Protein AF-A0A961F9Z6-F1 (afdb_monomer_lite)

Structure (mmCIF, N/CA/C/O backbone):
data_AF-A0A961F9Z6-F1
#
_entry.id   AF-A0A961F9Z6-F1
#
loop_
_atom_site.group_PDB
_atom_site.id
_atom_site.type_symbol
_atom_site.label_atom_id
_atom_site.label_alt_id
_atom_site.label_comp_id
_atom_site.label_asym_id
_atom_site.label_entity_id
_atom_site.label_seq_id
_atom_site.pdbx_PDB_ins_code
_atom_site.Cartn_x
_atom_site.Cartn_y
_atom_site.Cartn_z
_atom_site.occupancy
_atom_site.B_iso_or_equiv
_atom_site.auth_seq_id
_atom_site.auth_comp_id
_atom_site.auth_asym_id
_atom_site.auth_atom_id
_atom_site.pdbx_PDB_model_num
ATOM 1 N N . MET A 1 1 ? 1.610 10.777 -19.997 1.00 59.59 1 MET A N 1
ATOM 2 C CA . MET A 1 1 ? 1.416 10.356 -18.591 1.00 59.59 1 MET A CA 1
ATOM 3 C C . MET A 1 1 ? 1.087 8.872 -18.602 1.00 59.59 1 MET A C 1
ATOM 5 O O . MET A 1 1 ? 0.181 8.496 -19.334 1.00 59.59 1 MET A O 1
ATOM 9 N N . SER A 1 2 ? 1.843 8.020 -17.908 1.00 81.31 2 SER A N 1
ATOM 10 C CA . SER A 1 2 ? 1.609 6.569 -17.908 1.00 81.31 2 SER A CA 1
ATOM 11 C C . SER A 1 2 ? 0.500 6.202 -16.908 1.00 81.31 2 SER A C 1
ATOM 13 O O . SER A 1 2 ? 0.473 6.714 -15.788 1.00 81.31 2 SER A O 1
ATOM 15 N N . LEU A 1 3 ? -0.427 5.319 -17.305 1.00 87.31 3 LEU A N 1
ATOM 16 C CA . LE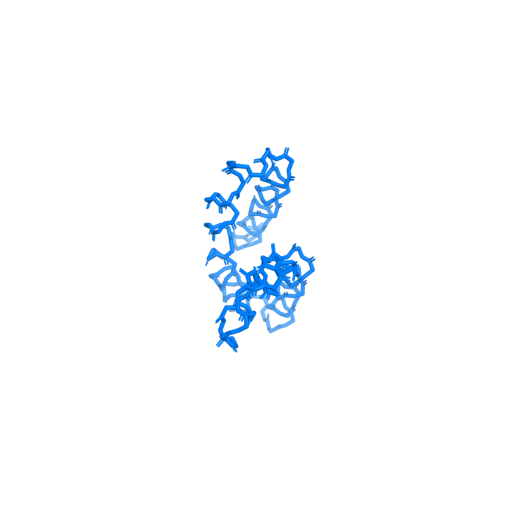U A 1 3 ? -1.550 4.872 -16.460 1.00 87.31 3 LEU A CA 1
ATOM 17 C C . LEU A 1 3 ? -1.120 4.389 -15.056 1.00 87.31 3 LEU A C 1
ATOM 19 O O . LEU A 1 3 ? -1.766 4.784 -14.085 1.00 87.31 3 LEU A O 1
ATOM 23 N N . PRO A 1 4 ? -0.021 3.621 -14.892 1.00 84.81 4 PRO A N 1
ATOM 24 C CA . PRO A 1 4 ? 0.434 3.179 -13.572 1.00 84.81 4 PRO A CA 1
ATOM 25 C C . PRO A 1 4 ? 0.823 4.333 -12.645 1.00 84.81 4 PRO A C 1
ATOM 27 O O . PRO A 1 4 ? 0.543 4.290 -11.451 1.00 84.81 4 PRO A O 1
ATOM 30 N N . VAL A 1 5 ? 1.439 5.386 -13.191 1.00 84.62 5 VAL A N 1
ATOM 31 C CA . VAL A 1 5 ? 1.849 6.562 -12.413 1.00 84.62 5 VAL A CA 1
ATOM 32 C C . VAL A 1 5 ? 0.625 7.354 -11.964 1.00 84.62 5 VAL A C 1
ATOM 34 O O . VAL A 1 5 ? 0.561 7.766 -10.809 1.00 84.62 5 VAL A O 1
ATOM 37 N N . LEU A 1 6 ? -0.380 7.507 -12.833 1.00 90.62 6 LEU A N 1
ATOM 38 C CA . LEU A 1 6 ? -1.643 8.146 -12.457 1.00 90.62 6 LEU A CA 1
ATOM 39 C C . LEU A 1 6 ? -2.341 7.384 -11.321 1.00 90.62 6 LEU A C 1
ATOM 41 O O . LEU A 1 6 ? -2.765 8.000 -10.344 1.00 90.62 6 LEU A O 1
ATOM 45 N N . LEU A 1 7 ? -2.410 6.052 -11.418 1.00 89.06 7 LEU A N 1
ATOM 46 C CA . LEU A 1 7 ? -2.979 5.203 -10.369 1.00 89.06 7 LEU A CA 1
ATOM 47 C C . LEU A 1 7 ? -2.191 5.305 -9.057 1.00 89.06 7 LEU A C 1
ATOM 49 O O . LEU A 1 7 ? -2.801 5.390 -7.994 1.00 89.06 7 LEU A O 1
ATOM 53 N N . ALA A 1 8 ? -0.858 5.357 -9.117 1.00 86.50 8 ALA A N 1
ATOM 54 C CA . ALA A 1 8 ? -0.017 5.531 -7.934 1.00 86.50 8 ALA A CA 1
ATOM 55 C C . ALA A 1 8 ? -0.245 6.887 -7.247 1.00 86.50 8 ALA A C 1
ATOM 57 O O . ALA A 1 8 ? -0.345 6.943 -6.021 1.00 86.50 8 ALA A O 1
ATOM 58 N N . ILE A 1 9 ? -0.383 7.969 -8.020 1.00 89.31 9 ILE A N 1
ATOM 59 C CA . ILE A 1 9 ? -0.685 9.306 -7.485 1.00 89.31 9 ILE A CA 1
ATOM 60 C C . ILE A 1 9 ? -2.082 9.330 -6.858 1.00 89.31 9 ILE A C 1
ATOM 62 O O . ILE A 1 9 ? -2.233 9.770 -5.719 1.00 89.31 9 ILE A O 1
ATOM 66 N N . ALA A 1 10 ? -3.097 8.826 -7.566 1.00 91.31 10 ALA A N 1
ATOM 67 C CA . ALA A 1 10 ? -4.466 8.769 -7.059 1.00 91.31 10 ALA A CA 1
ATOM 68 C C . ALA A 1 10 ? -4.550 7.949 -5.763 1.00 91.31 10 ALA A C 1
ATOM 70 O O . ALA A 1 10 ? -5.183 8.371 -4.795 1.00 91.31 10 ALA A O 1
ATOM 71 N N . TRP A 1 11 ? -3.850 6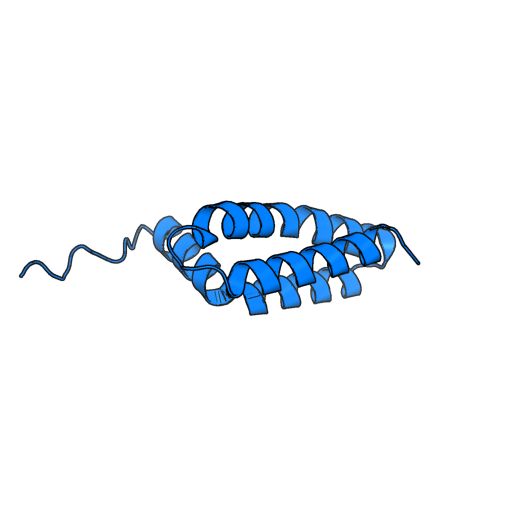.815 -5.717 1.00 91.00 11 TRP A N 1
ATOM 72 C CA . TRP A 1 11 ? -3.743 5.983 -4.526 1.00 91.00 11 TRP A CA 1
ATOM 73 C C . TRP A 1 11 ? -3.049 6.708 -3.367 1.00 91.00 11 TRP A C 1
ATOM 75 O O . TRP A 1 11 ? -3.544 6.657 -2.243 1.00 91.00 11 TRP A O 1
ATOM 85 N N . ALA A 1 12 ? -1.952 7.430 -3.619 1.00 87.62 12 ALA A N 1
ATOM 86 C CA . ALA A 1 12 ? -1.244 8.184 -2.583 1.00 87.62 12 ALA A CA 1
ATOM 87 C C . ALA A 1 12 ? -2.110 9.313 -1.994 1.00 87.62 12 ALA A C 1
ATOM 89 O O . ALA A 1 12 ? -2.135 9.514 -0.776 1.00 87.62 12 ALA A O 1
ATOM 90 N N . LEU A 1 13 ? -2.865 10.020 -2.840 1.00 90.88 13 LEU A N 1
ATOM 91 C CA . LEU A 1 13 ? -3.827 11.033 -2.399 1.00 90.88 13 LEU A CA 1
ATOM 92 C C . LEU A 1 13 ? -4.966 10.409 -1.589 1.00 90.88 13 LEU A C 1
ATOM 94 O O . LEU A 1 13 ? -5.267 10.889 -0.497 1.00 90.88 13 LEU A O 1
ATOM 98 N N . ALA A 1 14 ? -5.548 9.306 -2.066 1.00 89.19 14 ALA A N 1
ATOM 99 C CA . ALA A 1 14 ? -6.578 8.573 -1.336 1.00 89.19 14 ALA A CA 1
ATOM 100 C C . ALA A 1 14 ? -6.071 8.093 0.035 1.00 89.19 14 ALA A C 1
ATOM 102 O O . ALA A 1 14 ? -6.760 8.269 1.037 1.00 89.19 14 ALA A O 1
ATOM 103 N N . ALA A 1 15 ? -4.844 7.569 0.113 1.00 86.19 15 ALA A N 1
ATOM 104 C CA . ALA A 1 15 ? -4.215 7.178 1.374 1.00 86.19 15 ALA A CA 1
ATOM 105 C C . ALA A 1 15 ? -4.019 8.349 2.333 1.00 86.19 15 ALA A C 1
ATOM 107 O O . ALA A 1 15 ? -4.237 8.205 3.537 1.00 86.19 15 ALA A O 1
ATOM 108 N N . THR A 1 16 ? -3.675 9.516 1.800 1.00 87.69 16 THR A N 1
ATOM 109 C CA . THR A 1 16 ? -3.511 10.736 2.590 1.00 87.69 16 THR A CA 1
ATOM 110 C C . THR A 1 16 ? -4.859 11.229 3.124 1.00 87.69 16 THR A C 1
ATOM 112 O O . THR A 1 16 ? -4.965 11.544 4.305 1.00 87.69 16 THR A O 1
ATOM 115 N N . LEU A 1 17 ? -5.916 11.210 2.306 1.00 88.31 17 LEU A N 1
ATOM 116 C CA . LEU A 1 17 ? -7.281 11.545 2.735 1.00 88.31 17 LEU A CA 1
ATOM 117 C C . LEU A 1 17 ? -7.793 10.586 3.814 1.00 88.31 17 LEU A C 1
ATOM 119 O O . LEU A 1 17 ? -8.341 11.019 4.826 1.00 88.31 17 LEU A O 1
ATOM 123 N N . VAL A 1 18 ? -7.561 9.285 3.634 1.00 86.19 18 VAL A N 1
ATOM 124 C CA . VAL A 1 18 ? -7.922 8.255 4.617 1.00 86.19 18 VAL A CA 1
ATOM 125 C C . VAL A 1 18 ? -7.167 8.446 5.935 1.00 86.19 18 VAL A C 1
ATOM 127 O O . VAL A 1 18 ? -7.720 8.151 6.991 1.00 86.19 18 VAL A O 1
ATOM 130 N N . ALA A 1 19 ? -5.948 8.991 5.910 1.00 84.75 19 ALA A N 1
ATOM 131 C CA . ALA A 1 19 ? -5.187 9.293 7.120 1.00 84.75 19 ALA A CA 1
ATOM 132 C C . ALA A 1 19 ? -5.777 10.439 7.964 1.00 84.75 19 ALA A C 1
ATOM 134 O O . ALA A 1 19 ? -5.495 10.504 9.160 1.00 84.75 19 ALA A O 1
ATOM 135 N N . PHE A 1 20 ? -6.600 11.312 7.374 1.00 86.69 20 PHE A N 1
ATOM 136 C CA . PHE A 1 20 ? -7.329 12.363 8.094 1.00 86.69 20 PHE A CA 1
ATOM 137 C C . PHE A 1 20 ? -8.690 11.898 8.636 1.00 86.69 20 PHE A C 1
ATOM 139 O O . PHE A 1 20 ? -9.354 12.641 9.360 1.00 86.69 20 PHE A O 1
ATOM 146 N N . LEU A 1 21 ? -9.121 10.679 8.301 1.00 85.06 21 LEU A N 1
ATOM 147 C CA . LEU A 1 21 ? -10.404 10.131 8.728 1.00 85.06 21 LEU A CA 1
ATOM 148 C C . LEU A 1 21 ? -10.328 9.638 10.190 1.00 85.06 21 LEU A C 1
ATOM 150 O O . LEU A 1 21 ? -9.302 9.102 10.609 1.00 85.06 21 LEU A O 1
ATOM 154 N N . PRO A 1 22 ? -11.398 9.767 10.998 1.00 82.25 22 PRO A N 1
ATOM 155 C CA . PRO A 1 22 ? -11.408 9.251 12.365 1.00 82.25 22 PRO A CA 1
ATOM 156 C C . PRO A 1 22 ? -11.089 7.745 12.415 1.00 82.25 22 PRO A C 1
ATOM 158 O O . PRO A 1 22 ? -11.611 6.969 11.614 1.00 82.25 22 PRO A O 1
ATOM 161 N N . MET A 1 23 ? -10.282 7.305 13.396 1.00 78.00 23 MET A N 1
ATOM 162 C CA . MET A 1 23 ? -9.725 5.933 13.447 1.00 78.00 23 MET A CA 1
ATOM 163 C C . MET A 1 23 ? -10.759 4.812 13.282 1.00 78.00 23 MET A C 1
ATOM 165 O O . MET A 1 23 ? -10.433 3.750 12.766 1.00 78.00 23 MET A O 1
ATOM 169 N N . ARG A 1 24 ? -12.010 5.032 13.699 1.00 78.62 24 ARG A N 1
ATOM 170 C CA . ARG A 1 24 ? -13.093 4.042 13.585 1.00 78.62 24 ARG A CA 1
ATOM 171 C C . ARG A 1 24 ? -13.432 3.689 12.136 1.00 78.62 24 ARG A C 1
ATOM 173 O O . ARG A 1 24 ? -13.739 2.538 11.854 1.00 78.62 24 ARG A O 1
ATOM 180 N N . VAL A 1 25 ? -13.362 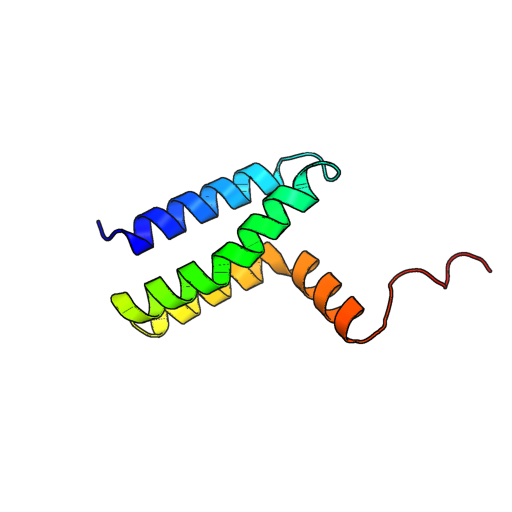4.663 11.232 1.00 82.94 25 VAL A N 1
ATOM 181 C CA . VAL A 1 25 ? -13.682 4.487 9.808 1.00 82.94 25 VAL A CA 1
ATOM 182 C C . VAL A 1 25 ? -12.438 4.345 8.943 1.00 82.94 25 VAL A C 1
ATOM 184 O O . VAL A 1 25 ? -12.565 3.914 7.811 1.00 82.94 25 VAL A O 1
ATOM 187 N N . GLN A 1 26 ? -11.245 4.658 9.456 1.00 83.06 26 GLN A N 1
ATOM 188 C CA . GLN A 1 26 ? -9.981 4.552 8.720 1.00 83.06 26 GLN A CA 1
ATOM 189 C C . GLN A 1 26 ? -9.531 3.099 8.482 1.00 83.06 26 GLN A C 1
ATOM 191 O O . GLN A 1 26 ? -8.799 2.832 7.530 1.00 83.06 26 GLN A O 1
ATOM 196 N N . ILE A 1 27 ? -9.965 2.151 9.321 1.00 78.50 27 ILE A N 1
ATOM 197 C CA . ILE A 1 27 ? -9.475 0.762 9.289 1.00 78.50 27 ILE A CA 1
ATOM 198 C C . ILE A 1 27 ? -9.822 0.073 7.964 1.00 78.50 27 ILE A C 1
ATOM 200 O O . ILE A 1 27 ? -8.931 -0.462 7.309 1.00 78.50 27 ILE A O 1
ATOM 204 N N . LEU A 1 28 ? -11.092 0.115 7.550 1.00 84.12 28 LEU A N 1
ATOM 205 C CA . LEU A 1 28 ? -11.552 -0.514 6.308 1.00 84.12 28 LEU A CA 1
ATOM 206 C C . LEU A 1 28 ? -10.893 0.084 5.044 1.00 84.12 28 LEU A C 1
ATOM 208 O O . LEU A 1 28 ? -10.249 -0.661 4.304 1.00 84.12 28 LEU A O 1
ATOM 212 N N . PRO A 1 29 ? -10.998 1.405 4.780 1.00 85.50 29 PRO A N 1
ATOM 213 C CA . PRO A 1 29 ? -10.420 2.019 3.591 1.00 85.50 29 PRO A CA 1
ATOM 214 C C . PRO A 1 29 ? -8.887 1.991 3.625 1.00 85.50 29 PRO A C 1
ATOM 216 O O . PRO A 1 29 ? -8.259 1.789 2.590 1.00 85.50 29 PRO A O 1
ATOM 219 N N . GLY A 1 30 ? -8.269 2.114 4.803 1.00 84.56 30 GLY A N 1
ATOM 220 C CA . GLY A 1 30 ? -6.821 1.991 4.962 1.00 84.56 30 GLY A CA 1
ATOM 221 C C . GLY A 1 30 ? -6.312 0.582 4.6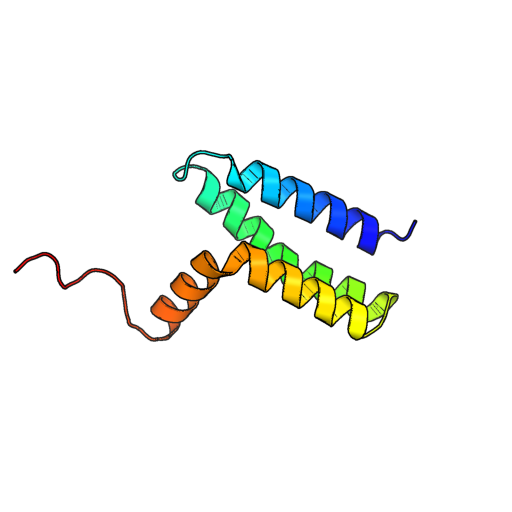50 1.00 84.56 30 GLY A C 1
ATOM 222 O O . GLY A 1 30 ? -5.277 0.441 3.999 1.00 84.56 30 GLY A O 1
ATOM 223 N N . ALA A 1 31 ? -7.046 -0.460 5.052 1.00 84.06 31 ALA A N 1
ATOM 224 C CA . ALA A 1 31 ? -6.717 -1.844 4.714 1.00 84.06 31 ALA A CA 1
ATOM 225 C C . ALA A 1 31 ? -6.875 -2.122 3.211 1.00 84.06 31 ALA A C 1
ATOM 227 O O . ALA A 1 31 ? -5.992 -2.730 2.610 1.00 84.06 31 ALA A O 1
ATOM 228 N N . LEU A 1 32 ? -7.946 -1.625 2.585 1.00 87.44 32 LEU A N 1
ATOM 229 C CA . LEU A 1 32 ? -8.146 -1.706 1.132 1.00 87.44 32 LEU A CA 1
ATOM 230 C C . LEU A 1 32 ? -6.987 -1.063 0.361 1.00 87.44 32 LEU A C 1
ATOM 232 O O . LEU A 1 32 ? -6.448 -1.662 -0.570 1.00 87.44 32 LEU A O 1
ATOM 236 N N . LEU A 1 33 ? -6.549 0.122 0.789 1.00 87.19 33 LEU A N 1
ATOM 237 C CA . LEU A 1 33 ? -5.394 0.794 0.196 1.00 87.19 33 LEU A CA 1
ATOM 238 C C . LEU A 1 33 ? -4.099 0.001 0.393 1.00 87.19 33 LEU A C 1
ATOM 240 O O . LEU A 1 33 ? -3.294 -0.077 -0.534 1.00 87.19 33 LEU A O 1
ATOM 244 N N . LEU A 1 34 ? -3.907 -0.627 1.554 1.00 86.75 34 LEU A N 1
ATOM 245 C CA . LEU A 1 34 ? -2.744 -1.477 1.806 1.00 86.75 34 LEU A CA 1
ATOM 246 C C . LEU A 1 34 ? -2.717 -2.704 0.879 1.00 86.75 34 LEU A C 1
ATOM 248 O O . LEU A 1 34 ? -1.650 -3.078 0.402 1.00 86.75 34 LEU A O 1
ATOM 252 N N . VAL A 1 35 ? -3.872 -3.303 0.580 1.00 87.44 35 VAL A N 1
ATOM 253 C CA . VAL A 1 35 ? -3.977 -4.428 -0.368 1.00 87.44 35 VAL A CA 1
ATOM 254 C C . VAL A 1 35 ? -3.757 -3.976 -1.816 1.00 87.44 35 VAL A C 1
ATOM 256 O O . VAL A 1 35 ? -3.194 -4.723 -2.615 1.00 87.44 35 VAL A O 1
ATOM 259 N N . ALA A 1 36 ? -4.134 -2.742 -2.161 1.00 88.56 36 ALA A N 1
ATOM 260 C CA . ALA A 1 36 ? -3.882 -2.177 -3.488 1.00 88.56 36 ALA A CA 1
ATOM 261 C C . ALA A 1 36 ? -2.390 -1.877 -3.749 1.00 88.56 36 ALA A C 1
ATOM 263 O O . ALA A 1 36 ? -1.948 -1.883 -4.900 1.00 88.56 36 ALA A O 1
ATOM 264 N N . ALA A 1 37 ? -1.593 -1.653 -2.700 1.00 87.88 37 ALA A N 1
ATOM 265 C CA . ALA A 1 37 ? -0.170 -1.335 -2.816 1.00 87.88 37 ALA A CA 1
ATOM 266 C C . ALA A 1 37 ? 0.669 -2.383 -3.589 1.00 87.88 37 ALA A C 1
ATOM 268 O O . ALA A 1 37 ? 1.385 -1.977 -4.506 1.00 87.88 37 ALA A O 1
ATOM 269 N N . PRO A 1 38 ? 0.595 -3.703 -3.304 1.00 88.56 38 PRO A N 1
ATOM 270 C CA . PRO A 1 38 ? 1.308 -4.727 -4.072 1.00 88.56 38 PRO A CA 1
ATOM 271 C C . PRO A 1 38 ? 1.042 -4.665 -5.581 1.00 88.56 38 PRO A C 1
ATOM 273 O O . PRO A 1 38 ? 1.968 -4.816 -6.377 1.00 88.56 38 PRO A O 1
ATOM 276 N N . VAL A 1 39 ? -0.209 -4.403 -5.974 1.00 91.06 39 VAL A N 1
ATOM 277 C CA . VAL A 1 39 ? -0.612 -4.305 -7.385 1.00 91.06 39 VAL A CA 1
ATOM 278 C C . VAL A 1 39 ? 0.080 -3.118 -8.054 1.00 91.06 39 VAL A C 1
ATOM 280 O O . VAL A 1 39 ? 0.651 -3.260 -9.135 1.00 91.06 39 VAL A O 1
ATOM 283 N N . LEU A 1 40 ? 0.099 -1.959 -7.389 1.00 87.44 40 LEU A N 1
ATOM 284 C CA . LEU A 1 40 ? 0.772 -0.761 -7.897 1.00 87.44 40 LEU A CA 1
ATOM 285 C C . LEU A 1 40 ? 2.289 -0.941 -7.979 1.00 87.44 40 LEU A C 1
ATOM 287 O O . LEU A 1 40 ? 2.887 -0.544 -8.975 1.00 87.44 40 LEU A O 1
ATOM 291 N N . ILE A 1 41 ? 2.907 -1.574 -6.978 1.00 89.62 41 ILE A N 1
ATOM 292 C CA . ILE A 1 41 ? 4.346 -1.875 -6.986 1.00 89.62 41 ILE A CA 1
ATOM 293 C C . ILE A 1 41 ? 4.697 -2.780 -8.175 1.00 89.62 41 ILE A C 1
ATOM 295 O O . ILE A 1 41 ? 5.658 -2.492 -8.888 1.00 89.62 41 ILE A O 1
ATOM 299 N N . GLY A 1 42 ? 3.908 -3.831 -8.424 1.00 89.19 42 GLY A N 1
ATOM 300 C CA . GLY A 1 42 ? 4.106 -4.731 -9.563 1.00 89.19 42 GLY A CA 1
ATOM 301 C C . GLY A 1 42 ? 3.963 -4.016 -10.909 1.00 89.19 42 GLY A C 1
ATOM 302 O O . GLY A 1 42 ? 4.830 -4.149 -11.772 1.00 89.19 42 GLY A O 1
ATOM 303 N N . LEU A 1 43 ? 2.923 -3.190 -11.063 1.00 88.81 43 LEU A N 1
ATOM 304 C CA . LEU A 1 43 ? 2.698 -2.402 -12.279 1.00 88.81 43 LEU A CA 1
ATOM 305 C C . LEU A 1 43 ? 3.813 -1.377 -12.530 1.00 88.81 43 LEU A C 1
ATOM 307 O O . LEU A 1 43 ? 4.265 -1.228 -13.667 1.00 88.81 43 LEU A O 1
ATOM 311 N N . LEU A 1 44 ? 4.281 -0.678 -11.490 1.00 88.50 44 LEU A N 1
ATOM 312 C CA . LEU A 1 44 ? 5.393 0.269 -11.614 1.00 88.50 44 LEU A CA 1
ATOM 313 C C . LEU A 1 44 ? 6.705 -0.449 -11.928 1.00 88.50 44 LEU A C 1
ATOM 315 O O . LEU A 1 44 ? 7.435 0.006 -12.807 1.00 88.50 44 LEU A O 1
ATOM 319 N N . GLY A 1 45 ? 6.976 -1.569 -11.257 1.00 88.56 45 GLY A N 1
ATOM 320 C CA . GLY A 1 45 ? 8.159 -2.392 -11.493 1.00 88.56 45 GLY A CA 1
ATOM 321 C C . GLY A 1 45 ? 8.221 -2.938 -12.919 1.00 88.56 45 GLY A C 1
ATOM 322 O O . GLY A 1 45 ? 9.279 -2.898 -13.544 1.00 88.56 45 GLY A O 1
ATOM 323 N N . TRP A 1 46 ? 7.080 -3.380 -13.455 1.00 89.06 46 TRP A N 1
ATOM 324 C CA . TRP A 1 46 ? 6.978 -3.891 -14.821 1.00 89.06 46 TRP A CA 1
ATOM 325 C C . TRP A 1 46 ? 7.171 -2.794 -15.875 1.00 89.06 46 TRP A C 1
ATOM 327 O O . TRP A 1 46 ? 7.916 -2.981 -16.831 1.00 89.06 46 TRP A O 1
ATOM 337 N N . HIS A 1 47 ? 6.528 -1.633 -15.703 1.00 87.31 47 HIS A N 1
ATOM 338 C CA . HIS A 1 47 ? 6.546 -0.573 -16.721 1.00 87.31 47 HIS A CA 1
ATOM 339 C C . HIS A 1 47 ? 7.747 0.376 -16.647 1.00 87.31 47 HIS A C 1
ATOM 341 O O . HIS A 1 47 ? 8.158 0.901 -17.677 1.00 87.31 47 HIS A O 1
ATOM 347 N N . HIS A 1 48 ? 8.271 0.653 -15.453 1.00 86.94 48 HIS A N 1
ATOM 348 C CA . HIS A 1 48 ? 9.309 1.673 -15.229 1.00 86.94 48 HIS A CA 1
ATOM 349 C C . HIS A 1 48 ? 10.590 1.076 -14.621 1.00 86.94 48 HIS A C 1
ATOM 351 O O . HIS A 1 48 ? 11.518 1.808 -14.278 1.00 86.94 48 HIS A O 1
ATOM 357 N N . GLY A 1 49 ? 10.654 -0.253 -14.503 1.00 88.69 49 GLY A N 1
ATOM 358 C CA . GLY A 1 49 ? 11.808 -0.985 -14.003 1.00 88.69 49 GLY A CA 1
ATOM 359 C C . GLY A 1 49 ? 11.857 -1.111 -12.481 1.00 88.69 49 GLY A C 1
ATOM 360 O O . GLY A 1 49 ? 11.072 -0.532 -11.726 1.00 88.69 49 GLY A O 1
ATOM 361 N N . TRP A 1 50 ? 12.833 -1.887 -12.014 1.00 89.56 50 TRP A N 1
ATOM 362 C CA . TRP A 1 50 ? 12.949 -2.283 -10.611 1.00 89.56 50 TRP A CA 1
ATOM 363 C C . TRP A 1 50 ? 13.152 -1.101 -9.647 1.00 89.56 50 TRP A C 1
ATOM 365 O O . TRP A 1 50 ? 12.641 -1.156 -8.529 1.00 89.56 50 TRP A O 1
ATOM 375 N N . LEU A 1 51 ? 13.807 -0.007 -10.071 1.00 90.12 51 LEU A N 1
ATOM 376 C CA . LEU A 1 51 ? 13.951 1.203 -9.245 1.00 90.12 51 LEU A CA 1
ATOM 377 C C . LEU A 1 51 ? 12.596 1.837 -8.906 1.00 90.12 51 LEU A C 1
ATOM 379 O O . LEU A 1 51 ? 12.390 2.268 -7.773 1.00 90.12 51 LEU A O 1
ATOM 383 N N . ALA A 1 52 ? 11.660 1.871 -9.859 1.00 87.56 52 ALA A N 1
ATOM 384 C CA . ALA A 1 52 ? 10.322 2.408 -9.624 1.00 87.56 52 ALA A CA 1
ATOM 385 C C . ALA A 1 52 ? 9.531 1.528 -8.645 1.00 87.56 52 ALA A C 1
ATOM 387 O O . ALA A 1 52 ? 8.856 2.044 -7.754 1.00 87.56 52 ALA A O 1
ATOM 388 N N . GLY A 1 53 ? 9.675 0.204 -8.760 1.00 87.75 53 GLY A N 1
ATOM 389 C CA . GLY A 1 53 ? 9.136 -0.742 -7.782 1.00 87.75 53 GLY A CA 1
ATOM 390 C C . GLY A 1 53 ? 9.722 -0.529 -6.382 1.00 87.75 53 GLY A C 1
ATOM 391 O O . GLY A 1 53 ? 8.979 -0.503 -5.402 1.00 87.75 53 GLY A O 1
ATOM 392 N N . LEU A 1 54 ? 11.036 -0.294 -6.281 1.00 90.31 54 LEU A N 1
ATOM 393 C CA . LEU A 1 54 ? 11.716 -0.025 -5.010 1.00 90.31 54 LEU A CA 1
ATOM 394 C C . LEU A 1 54 ? 11.237 1.288 -4.369 1.00 90.31 54 LEU A C 1
ATOM 396 O O . LEU A 1 54 ? 10.979 1.336 -3.167 1.00 90.31 54 LEU A O 1
ATOM 400 N N . ALA A 1 55 ? 11.070 2.343 -5.170 1.00 89.56 55 ALA A N 1
ATOM 401 C CA . ALA A 1 55 ? 10.536 3.622 -4.711 1.00 89.56 55 ALA A CA 1
ATOM 402 C C . ALA A 1 55 ? 9.083 3.492 -4.222 1.00 89.56 55 ALA A C 1
ATOM 404 O O . ALA A 1 55 ? 8.735 4.017 -3.161 1.00 89.56 55 ALA A O 1
ATOM 405 N N . ALA A 1 56 ? 8.245 2.743 -4.946 1.00 87.81 56 ALA A N 1
ATOM 406 C CA . ALA A 1 56 ? 6.871 2.458 -4.539 1.00 87.81 56 ALA A CA 1
ATOM 407 C C . ALA A 1 56 ? 6.820 1.653 -3.230 1.00 87.81 56 ALA A C 1
ATOM 409 O O . ALA A 1 56 ? 6.050 1.982 -2.325 1.00 87.81 56 ALA A O 1
ATOM 410 N N . LEU A 1 57 ? 7.693 0.653 -3.084 1.00 89.25 57 LEU A N 1
ATOM 411 C CA . LEU A 1 57 ? 7.844 -0.107 -1.844 1.00 89.25 57 LEU A CA 1
ATOM 412 C C . LEU A 1 57 ? 8.234 0.813 -0.676 1.00 89.25 57 LEU A C 1
ATOM 414 O O . LEU A 1 57 ? 7.616 0.758 0.387 1.00 89.25 57 LEU A O 1
ATOM 418 N N . ALA A 1 58 ? 9.217 1.694 -0.876 1.00 89.62 58 ALA A N 1
ATOM 419 C CA . ALA A 1 58 ? 9.649 2.652 0.138 1.00 89.62 58 ALA A CA 1
ATOM 420 C C . ALA A 1 58 ? 8.513 3.602 0.559 1.00 89.62 58 ALA A C 1
ATOM 422 O O . ALA A 1 58 ? 8.347 3.867 1.753 1.00 89.62 58 ALA A O 1
ATOM 423 N N . ALA A 1 59 ? 7.687 4.063 -0.387 1.00 87.31 59 ALA A N 1
ATOM 424 C CA . ALA A 1 59 ? 6.518 4.893 -0.094 1.00 87.31 59 ALA A CA 1
ATOM 425 C C . ALA A 1 59 ? 5.498 4.155 0.792 1.00 87.31 59 ALA A C 1
ATOM 427 O O . ALA A 1 59 ? 5.060 4.687 1.817 1.00 87.31 59 ALA A O 1
ATOM 428 N N . VAL A 1 60 ? 5.181 2.902 0.452 1.00 87.12 60 VAL A N 1
ATOM 429 C CA . VAL A 1 60 ? 4.253 2.058 1.221 1.00 87.12 60 VAL A CA 1
ATOM 430 C C . VAL A 1 60 ? 4.798 1.783 2.621 1.00 87.12 60 VAL A C 1
ATOM 432 O O . VAL A 1 60 ? 4.083 1.977 3.603 1.00 87.12 60 VAL A O 1
ATOM 435 N N . LEU A 1 61 ? 6.071 1.402 2.748 1.00 86.31 61 LEU A N 1
ATOM 436 C CA . LEU A 1 61 ? 6.712 1.170 4.047 1.00 86.31 61 LEU A CA 1
ATOM 437 C C . LEU A 1 61 ? 6.737 2.441 4.910 1.00 86.31 61 LEU A C 1
ATOM 439 O O . LEU A 1 61 ? 6.498 2.375 6.118 1.00 86.31 61 LEU A O 1
ATOM 443 N N . SER A 1 62 ? 6.979 3.605 4.301 1.00 84.81 62 SER A N 1
ATOM 444 C CA . SER A 1 62 ? 6.981 4.895 4.997 1.00 84.81 62 SER A CA 1
ATOM 445 C C . SER A 1 62 ? 5.589 5.280 5.507 1.00 84.81 62 SER A C 1
ATOM 447 O O . SER A 1 62 ? 5.458 5.716 6.651 1.00 84.81 62 SER A O 1
ATOM 449 N N . MET A 1 63 ? 4.532 5.072 4.717 1.00 80.06 63 MET A N 1
ATOM 450 C CA . MET A 1 63 ? 3.158 5.412 5.116 1.00 80.06 63 MET A CA 1
ATOM 451 C C . MET A 1 63 ? 2.535 4.377 6.068 1.00 80.06 63 MET A C 1
ATOM 453 O O . MET A 1 63 ? 1.907 4.743 7.062 1.00 80.06 63 MET A O 1
ATOM 457 N N . PHE A 1 64 ? 2.757 3.082 5.830 1.00 77.06 64 PHE A N 1
ATOM 458 C CA . PHE A 1 64 ? 2.090 1.979 6.537 1.00 77.06 64 PHE A CA 1
ATOM 459 C C . PHE A 1 64 ? 2.947 1.320 7.628 1.00 77.06 64 PHE A C 1
ATOM 461 O O . PHE A 1 64 ? 2.605 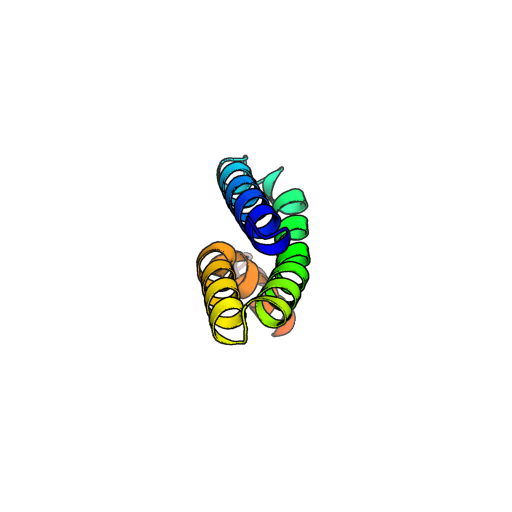0.253 8.137 1.00 77.06 64 PHE A O 1
ATOM 468 N N . ARG A 1 65 ? 4.022 1.975 8.077 1.00 80.31 65 ARG A N 1
ATOM 469 C CA . ARG A 1 65 ? 4.907 1.502 9.161 1.00 80.31 65 ARG A CA 1
ATOM 470 C C . ARG A 1 65 ? 4.187 1.028 10.434 1.00 80.31 65 ARG A C 1
ATOM 472 O O . ARG A 1 65 ? 4.582 0.016 11.005 1.00 80.31 65 ARG A O 1
ATOM 479 N N . LYS A 1 66 ? 3.135 1.720 10.892 1.00 77.62 66 LYS A N 1
ATOM 480 C CA . LYS A 1 66 ? 2.342 1.307 12.074 1.00 77.62 66 LYS A CA 1
ATOM 481 C C . LYS A 1 66 ? 1.409 0.112 11.770 1.00 77.62 66 LYS A C 1
ATOM 483 O O . LYS A 1 66 ? 1.501 -0.877 12.496 1.00 77.62 66 LYS A O 1
ATOM 488 N N . PRO A 1 67 ? 0.579 0.143 10.706 1.00 73.25 67 PRO A N 1
ATOM 489 C CA . PRO A 1 67 ? -0.224 -1.007 10.274 1.00 73.25 67 PRO A CA 1
ATOM 490 C C . PRO A 1 67 ? 0.586 -2.287 10.039 1.00 73.25 67 PRO A C 1
ATOM 492 O O . PRO A 1 67 ? 0.198 -3.355 10.501 1.00 73.25 67 PRO A O 1
ATOM 495 N N . LEU A 1 68 ? 1.739 -2.184 9.374 1.00 77.19 68 LEU A N 1
ATOM 496 C CA . LEU A 1 68 ? 2.603 -3.331 9.091 1.00 77.19 68 LEU A CA 1
ATOM 497 C C . LEU A 1 68 ? 3.201 -3.922 10.364 1.00 77.19 68 LEU A C 1
ATOM 499 O O . LEU A 1 68 ? 3.265 -5.138 10.494 1.00 77.19 68 LEU A O 1
ATOM 503 N N . ARG A 1 69 ? 3.585 -3.081 11.333 1.00 78.88 69 ARG A N 1
ATOM 504 C CA . ARG A 1 69 ? 4.014 -3.558 12.655 1.00 78.88 69 ARG A CA 1
ATOM 505 C C . ARG A 1 69 ? 2.901 -4.309 13.372 1.00 78.88 69 ARG A C 1
ATOM 507 O O . ARG A 1 69 ? 3.188 -5.340 13.965 1.00 78.88 69 ARG A O 1
ATOM 514 N N . HIS A 1 70 ? 1.660 -3.835 13.285 1.00 73.56 70 HIS A N 1
ATOM 515 C CA . HIS A 1 70 ? 0.519 -4.555 13.844 1.00 73.56 70 HIS A CA 1
ATOM 516 C C . HIS A 1 70 ? 0.330 -5.914 13.154 1.00 73.56 70 HIS A C 1
ATOM 518 O O . HIS A 1 70 ? 0.243 -6.934 13.831 1.00 73.56 70 HIS A O 1
ATOM 524 N N . LEU A 1 71 ? 0.357 -5.959 11.816 1.00 76.75 71 LEU A N 1
ATOM 525 C CA . LEU A 1 71 ? 0.265 -7.217 11.063 1.00 76.75 71 LEU A CA 1
ATOM 526 C C . LEU A 1 71 ? 1.406 -8.183 11.420 1.00 76.75 71 LEU A C 1
ATOM 528 O O . LEU A 1 71 ? 1.178 -9.375 11.589 1.00 76.75 71 LEU A O 1
ATOM 532 N N . TRP A 1 72 ? 2.620 -7.655 11.576 1.00 78.56 72 TRP A N 1
ATOM 533 C CA . TRP A 1 72 ? 3.817 -8.400 11.954 1.00 78.56 72 TRP A CA 1
ATOM 534 C C . TRP A 1 72 ? 3.748 -8.949 13.383 1.00 78.56 72 TRP A C 1
ATOM 536 O O . TRP A 1 72 ? 4.146 -10.084 13.626 1.00 78.56 72 TRP A O 1
ATOM 546 N N . GLN A 1 73 ? 3.220 -8.171 14.330 1.00 79.38 73 GLN A N 1
ATOM 547 C CA . GLN A 1 73 ? 2.969 -8.612 15.706 1.00 79.38 73 GLN A CA 1
ATOM 548 C C . GLN A 1 73 ? 1.922 -9.730 15.752 1.00 79.38 73 GLN A C 1
ATOM 550 O O . GLN A 1 73 ? 2.132 -10.736 16.428 1.00 79.38 73 GLN A O 1
ATOM 555 N N . VAL A 1 74 ? 0.847 -9.599 14.966 1.00 75.94 74 VAL A N 1
ATOM 556 C CA . VAL A 1 74 ? -0.163 -10.654 14.795 1.00 75.94 74 VAL A CA 1
ATOM 557 C C . VAL A 1 74 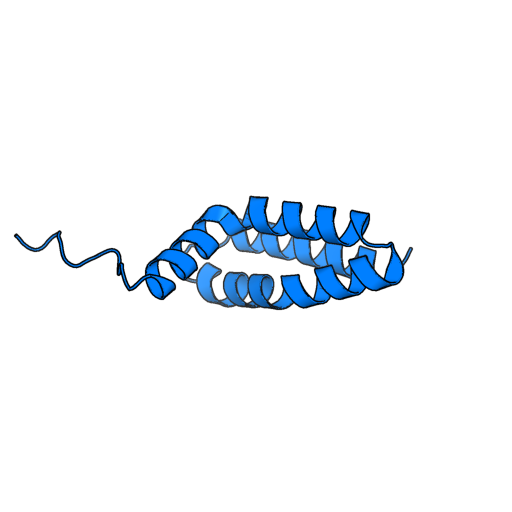? 0.464 -11.916 14.194 1.00 75.94 74 VAL A C 1
ATOM 559 O O . VAL A 1 74 ? 0.281 -13.000 14.741 1.00 75.94 74 VAL A O 1
ATOM 562 N N . TRP A 1 75 ? 1.267 -11.785 13.133 1.00 77.94 75 TRP A N 1
ATOM 563 C CA . TRP A 1 75 ? 1.993 -12.902 12.511 1.00 77.94 75 TRP A CA 1
ATOM 564 C C . TRP A 1 75 ? 2.968 -13.597 13.466 1.00 77.94 75 TRP A C 1
ATOM 566 O O . TRP A 1 75 ? 3.116 -14.814 13.427 1.00 77.94 75 TRP A O 1
ATOM 576 N N . ARG A 1 76 ? 3.617 -12.839 14.355 1.00 80.62 76 ARG A N 1
ATOM 577 C CA . ARG A 1 76 ? 4.505 -13.368 15.399 1.00 80.62 76 ARG A CA 1
ATOM 578 C C . ARG A 1 76 ? 3.762 -13.955 16.605 1.00 80.62 76 ARG A C 1
ATOM 580 O O . ARG A 1 76 ? 4.416 -14.319 17.579 1.00 80.62 76 ARG A O 1
ATOM 587 N N . GLY A 1 77 ? 2.428 -13.992 16.599 1.00 69.25 77 GLY A N 1
ATOM 588 C CA . GLY A 1 77 ? 1.624 -14.464 17.733 1.00 69.25 77 GLY A CA 1
ATOM 589 C C . GLY A 1 77 ? 1.720 -13.575 18.981 1.00 69.25 77 GLY A C 1
ATOM 590 O O . GLY A 1 77 ? 1.197 -13.923 20.037 1.00 69.25 77 GLY A O 1
ATOM 591 N N . THR A 1 78 ? 2.366 -12.412 18.876 1.00 63.59 78 THR A N 1
ATOM 592 C CA . THR A 1 78 ? 2.496 -11.425 19.953 1.00 63.59 78 THR A CA 1
ATOM 593 C C . THR A 1 78 ? 1.299 -10.488 19.874 1.00 63.59 78 THR A C 1
ATOM 595 O O . THR A 1 78 ? 1.399 -9.347 19.430 1.00 63.59 78 THR A O 1
ATOM 598 N N . ALA A 1 79 ? 0.125 -10.988 20.257 1.00 56.59 79 ALA A N 1
ATOM 599 C CA . ALA A 1 79 ? -1.059 -10.151 20.398 1.00 56.59 79 ALA A CA 1
ATOM 600 C C . ALA A 1 79 ? -0.763 -9.008 21.394 1.00 56.59 79 ALA A C 1
ATOM 602 O O . ALA A 1 79 ? -0.427 -9.284 22.551 1.00 56.59 79 ALA A O 1
ATOM 603 N N . PRO A 1 80 ? -0.885 -7.727 21.003 1.00 59.62 80 PRO A N 1
ATOM 604 C CA . PRO A 1 80 ? -0.735 -6.630 21.941 1.00 59.62 80 PRO A CA 1
ATOM 605 C C . PRO A 1 80 ? -2.015 -6.541 22.778 1.00 59.62 80 PRO A C 1
ATOM 607 O O . PRO A 1 80 ? -2.980 -5.901 22.373 1.00 59.62 80 PRO A O 1
ATOM 610 N N . GLY A 1 81 ? -2.051 -7.205 23.938 1.00 57.31 81 GLY A N 1
ATOM 611 C CA . GLY A 1 81 ? -3.145 -6.995 24.897 1.00 57.31 81 GLY A CA 1
ATOM 612 C C . GLY A 1 81 ? -3.589 -8.185 25.740 1.00 57.31 81 GLY A C 1
ATOM 613 O O . GLY A 1 81 ? -4.785 -8.434 25.837 1.00 57.31 81 GLY A O 1
ATOM 614 N N . ARG A 1 82 ? -2.670 -8.881 26.418 1.00 54.91 82 ARG A N 1
ATOM 615 C CA . ARG A 1 82 ? -3.028 -9.706 27.593 1.00 54.91 82 ARG A CA 1
ATOM 616 C C . ARG A 1 82 ? -2.207 -9.376 28.845 1.00 54.91 82 ARG A C 1
ATOM 618 O O . ARG A 1 82 ? -2.021 -10.233 29.694 1.00 54.91 82 ARG A O 1
ATOM 625 N N . GLU A 1 83 ? -1.737 -8.134 28.980 1.00 54.62 83 GLU A N 1
ATOM 626 C CA . GLU A 1 83 ? -0.902 -7.725 30.128 1.00 54.62 83 GLU A CA 1
ATOM 627 C C . GLU A 1 83 ? -1.416 -6.477 30.875 1.00 54.62 83 GLU A C 1
ATOM 629 O O . GLU A 1 83 ? -0.713 -5.911 31.698 1.00 54.62 83 GLU A O 1
ATOM 634 N N . ARG A 1 84 ? -2.661 -6.034 30.630 1.00 55.44 84 ARG A N 1
ATOM 635 C CA . ARG A 1 84 ? -3.315 -4.938 31.390 1.00 55.44 84 ARG A CA 1
ATOM 636 C C . ARG A 1 84 ? -4.527 -5.412 32.206 1.00 55.44 84 ARG A C 1
ATOM 638 O O . ARG A 1 84 ? -5.531 -4.715 32.279 1.00 55.44 84 ARG A O 1
ATOM 645 N N . LEU A 1 85 ? -4.457 -6.625 32.752 1.00 56.84 85 LEU A N 1
ATOM 646 C CA . LEU A 1 85 ? -5.456 -7.193 33.674 1.00 56.84 85 LEU A CA 1
ATOM 647 C C . LEU A 1 85 ? -4.776 -7.885 34.873 1.00 56.84 85 LEU A C 1
ATOM 649 O O . LEU A 1 85 ? -5.245 -8.920 35.342 1.00 56.84 85 LEU A O 1
ATOM 653 N N . ARG A 1 86 ? -3.644 -7.350 35.336 1.00 42.53 86 ARG A N 1
ATOM 654 C CA . ARG A 1 86 ? -3.044 -7.709 36.625 1.00 42.53 86 ARG A CA 1
ATOM 655 C C . ARG A 1 86 ? -2.790 -6.448 37.425 1.00 42.53 86 ARG A C 1
ATOM 657 O O . ARG A 1 86 ? -2.400 -5.448 36.782 1.00 42.53 86 ARG A O 1
#

pLDDT: mean 81.67, std 10.52, range [42.53, 91.31]

Sequence (86 aa):
MSLPVLLAIAWALAATLVAFLPMRVQILPGALLLVAAPVLIGLLGWHHGWLAGLAALAAVLSMFRKPLRHLWQVWRGTAPGRERLR

Radius of gyration: 15.49 Å; chains: 1; bounding box: 28×27×55 Å

Secondary structure (DSSP, 8-state):
--HHHHHHHHHHHHHHHHHTS-HHHHHHHHHHHHHHHHHHHHHHHHHH-HHHHHHHHHHHHHHHHHHHHHHHHHHTT--S-SSS--

Foldseek 3Di:
DDPLVVVLVVLLVQLVVLVPDPPVPSPVSVVVSLVCLVVSLVVLCVPVNDVSSVVSVVSSCVSCVPVVVCVVCVVVVNHPDPPPPD